Protein AF-A0AAW6TTA4-F1 (afdb_monomer_lite)

Organism: NCBI:txid3041253

Foldseek 3Di:
DPDPDDDDLVRLVVVLVVLVVVLVVLVCCVVVNNPDPPSVVSNVVSVVVNVVSVVVSCVNVVHDPVVVVVVVVVVVVVVVVD

pLDDT: mean 92.18, std 12.63, range [42.88, 98.44]

Structure (mmCIF, N/CA/C/O backbone):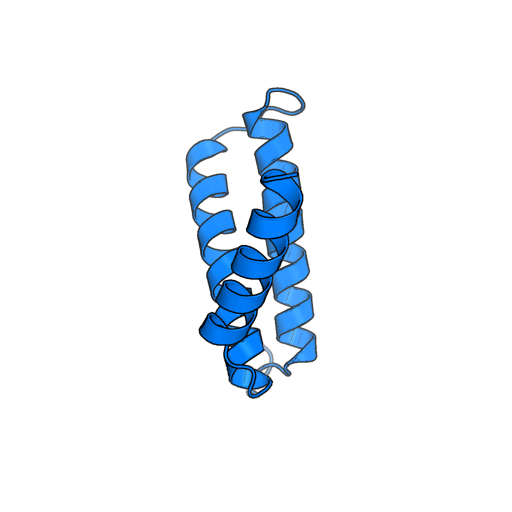
data_AF-A0AAW6TTA4-F1
#
_entry.id   AF-A0AAW6TTA4-F1
#
loop_
_atom_site.group_PDB
_atom_site.id
_atom_site.type_symbol
_atom_site.label_atom_id
_atom_site.label_alt_id
_atom_site.label_comp_id
_atom_site.label_asym_id
_atom_site.label_entity_id
_atom_site.label_seq_id
_atom_site.pdbx_PDB_ins_code
_atom_site.Cartn_x
_atom_site.Cartn_y
_atom_site.Cartn_z
_atom_site.occupancy
_atom_site.B_iso_or_equiv
_atom_site.auth_seq_id
_atom_site.auth_comp_id
_atom_site.auth_asym_id
_atom_site.auth_atom_id
_atom_site.pdbx_PDB_model_num
ATOM 1 N N . MET A 1 1 ? 1.102 2.324 -27.252 1.00 42.88 1 MET A N 1
ATOM 2 C CA . MET A 1 1 ? 1.952 1.429 -26.440 1.00 42.88 1 MET A CA 1
ATOM 3 C C . MET A 1 1 ? 3.187 2.237 -26.083 1.00 42.88 1 MET A C 1
ATOM 5 O O . MET A 1 1 ? 4.101 2.316 -26.892 1.00 42.88 1 MET A O 1
ATOM 9 N N . HIS A 1 2 ? 3.133 3.000 -24.992 1.00 46.88 2 HIS A N 1
ATOM 10 C CA . HIS A 1 2 ? 4.217 3.910 -24.621 1.00 46.88 2 HIS A CA 1
ATOM 11 C C . HIS A 1 2 ? 5.122 3.216 -23.602 1.00 46.88 2 HIS A C 1
ATOM 13 O O . HIS A 1 2 ? 4.628 2.748 -22.584 1.00 46.88 2 HIS A O 1
ATOM 19 N N . HIS A 1 3 ? 6.416 3.195 -23.937 1.00 48.16 3 HIS A N 1
ATOM 20 C CA . HIS A 1 3 ? 7.569 2.691 -23.181 1.00 48.16 3 HIS A CA 1
ATOM 21 C C . HIS A 1 3 ? 7.760 1.166 -23.228 1.00 48.16 3 HIS A C 1
ATOM 23 O O . HIS A 1 3 ? 7.174 0.407 -22.473 1.00 48.16 3 HIS A O 1
ATOM 29 N N . GLY A 1 4 ? 8.611 0.722 -24.161 1.00 57.59 4 GLY A N 1
ATOM 30 C CA . GLY A 1 4 ? 9.065 -0.668 -24.315 1.00 57.59 4 GLY A CA 1
ATOM 31 C C . GLY A 1 4 ? 10.105 -1.102 -23.275 1.00 57.59 4 GLY A C 1
ATOM 32 O O . GLY A 1 4 ? 10.968 -1.915 -23.590 1.00 57.59 4 GLY A O 1
ATOM 33 N N . SER A 1 5 ? 10.048 -0.528 -22.075 1.00 66.56 5 SER A N 1
ATOM 34 C CA . SER A 1 5 ? 10.828 -0.919 -20.904 1.00 66.56 5 SER A CA 1
ATOM 35 C C . SER A 1 5 ? 9.858 -1.289 -19.790 1.00 66.56 5 SER A C 1
ATOM 37 O O . SER A 1 5 ? 8.820 -0.643 -19.641 1.00 66.56 5 SER A O 1
ATOM 39 N N . GLU A 1 6 ? 10.191 -2.322 -19.018 1.00 80.31 6 GLU A N 1
ATOM 40 C CA . GLU A 1 6 ? 9.499 -2.591 -17.758 1.00 80.31 6 GLU A CA 1
ATOM 41 C C . GLU A 1 6 ? 9.543 -1.332 -16.885 1.00 80.31 6 GLU A C 1
ATOM 43 O O . GLU A 1 6 ? 10.555 -0.625 -16.860 1.00 80.31 6 GLU A O 1
ATOM 48 N N . TRP A 1 7 ? 8.430 -1.028 -16.218 1.00 89.75 7 TRP A N 1
ATOM 49 C CA . TRP A 1 7 ? 8.332 0.115 -15.312 1.00 89.75 7 TRP A CA 1
ATOM 50 C C . TRP A 1 7 ? 9.353 -0.026 -14.184 1.00 89.75 7 TRP A C 1
ATOM 52 O O . TRP A 1 7 ? 9.629 -1.141 -13.731 1.00 89.75 7 TRP A O 1
ATOM 62 N N . THR A 1 8 ? 9.921 1.076 -13.700 1.00 95.44 8 THR A N 1
ATOM 63 C CA . THR A 1 8 ? 10.801 1.033 -12.524 1.00 95.44 8 THR A CA 1
ATOM 64 C C . THR A 1 8 ? 10.005 0.715 -11.256 1.00 95.44 8 THR A C 1
ATOM 66 O O . THR A 1 8 ? 8.775 0.774 -11.237 1.00 95.44 8 THR A O 1
ATOM 69 N N . VAL A 1 9 ? 10.695 0.350 -10.172 1.00 96.62 9 VAL A N 1
ATOM 70 C CA . VAL A 1 9 ? 10.039 0.086 -8.878 1.00 96.62 9 VAL A CA 1
ATOM 71 C C . VAL A 1 9 ? 9.361 1.355 -8.346 1.00 96.62 9 VAL A C 1
ATOM 73 O O . VAL A 1 9 ? 8.286 1.292 -7.757 1.00 96.62 9 VAL A O 1
ATOM 76 N N . GLU A 1 10 ? 9.956 2.523 -8.588 1.00 96.88 10 GLU A N 1
ATOM 77 C CA . GLU A 1 10 ? 9.391 3.823 -8.227 1.00 96.88 10 GLU A CA 1
ATOM 78 C C . GLU A 1 10 ? 8.132 4.156 -9.041 1.00 96.88 10 GLU A C 1
ATOM 80 O O . GLU A 1 10 ? 7.185 4.725 -8.496 1.00 96.88 10 GLU A O 1
ATOM 85 N N . GLU A 1 11 ? 8.098 3.788 -10.325 1.00 96.44 11 GLU A N 1
ATOM 86 C CA . GLU A 1 11 ? 6.916 3.953 -11.179 1.00 96.44 11 GLU A CA 1
ATOM 87 C C . GLU A 1 11 ? 5.766 3.036 -10.733 1.00 96.44 11 GLU A C 1
ATOM 89 O O . GLU A 1 11 ? 4.622 3.489 -10.649 1.00 96.44 11 GLU A O 1
ATOM 94 N N . ASP A 1 12 ? 6.062 1.791 -10.349 1.00 95.75 12 ASP A N 1
ATOM 95 C CA . ASP A 1 12 ? 5.082 0.878 -9.742 1.00 95.75 12 ASP A CA 1
ATOM 96 C C . ASP A 1 12 ? 4.547 1.417 -8.409 1.00 95.75 12 ASP A C 1
ATOM 98 O O . ASP A 1 12 ? 3.341 1.402 -8.156 1.00 95.75 12 ASP A O 1
ATOM 102 N N . ALA A 1 13 ? 5.422 1.962 -7.559 1.00 97.56 13 ALA A N 1
ATOM 103 C CA . ALA A 1 13 ? 5.008 2.577 -6.300 1.00 97.56 13 ALA A CA 1
ATOM 104 C C . ALA A 1 13 ? 4.090 3.790 -6.537 1.00 97.56 13 ALA A C 1
ATOM 106 O O . ALA A 1 13 ? 3.127 4.011 -5.795 1.00 97.56 13 ALA A O 1
ATOM 107 N N . LEU A 1 14 ? 4.347 4.564 -7.595 1.00 97.12 14 LEU A N 1
ATOM 108 C CA . LEU A 1 14 ? 3.489 5.675 -7.995 1.00 97.12 14 LEU A CA 1
ATOM 109 C C . LEU A 1 14 ? 2.131 5.195 -8.534 1.00 97.12 14 LEU A C 1
ATOM 111 O O . LEU A 1 14 ? 1.101 5.805 -8.226 1.00 97.12 14 LEU A O 1
ATOM 115 N N . ALA A 1 15 ? 2.103 4.099 -9.297 1.00 95.25 15 ALA A N 1
ATOM 116 C CA . ALA A 1 15 ? 0.860 3.472 -9.743 1.00 95.25 15 ALA A CA 1
ATOM 117 C C . ALA A 1 15 ? 0.015 3.011 -8.548 1.00 95.25 15 ALA A C 1
ATOM 119 O O . ALA A 1 15 ? -1.164 3.364 -8.453 1.00 95.25 15 ALA A O 1
ATOM 120 N N . PHE A 1 16 ? 0.643 2.338 -7.581 1.00 97.69 16 PHE A N 1
ATOM 121 C CA . PHE A 1 16 ? -0.009 1.908 -6.348 1.00 97.69 16 PHE A CA 1
ATOM 122 C C . PHE A 1 16 ? -0.676 3.068 -5.595 1.00 97.69 16 PHE A C 1
ATOM 124 O O . PHE A 1 16 ? -1.825 2.944 -5.168 1.00 97.69 16 PHE A O 1
ATOM 131 N N . LEU A 1 17 ? -0.014 4.225 -5.466 1.00 97.94 17 LEU A N 1
ATOM 132 C CA . LEU A 1 17 ? -0.599 5.389 -4.784 1.00 97.94 17 LEU A CA 1
ATOM 133 C C . LEU A 1 17 ? -1.918 5.853 -5.417 1.00 97.94 17 LEU A C 1
ATOM 135 O O . LEU A 1 17 ? -2.814 6.327 -4.710 1.00 97.94 17 LEU A O 1
ATOM 139 N N . THR A 1 18 ? -2.066 5.693 -6.733 1.00 96.19 18 THR A N 1
ATOM 140 C CA . THR A 1 18 ? -3.320 6.005 -7.428 1.00 96.19 18 THR A CA 1
ATOM 141 C C . THR A 1 18 ? -4.435 5.056 -6.990 1.00 96.19 18 THR A C 1
ATOM 143 O O . THR A 1 18 ? -5.531 5.511 -6.645 1.00 96.19 18 THR A O 1
ATOM 146 N N . ASP A 1 19 ? -4.157 3.755 -6.927 1.00 96.88 19 ASP A N 1
ATOM 147 C CA . ASP A 1 19 ? -5.136 2.747 -6.510 1.00 96.88 19 ASP A CA 1
ATOM 148 C C . ASP A 1 19 ? -5.487 2.853 -5.022 1.00 96.88 19 ASP A C 1
ATOM 150 O O . ASP A 1 19 ? -6.669 2.817 -4.666 1.00 96.88 19 ASP A O 1
ATOM 154 N N . ALA A 1 20 ? -4.503 3.125 -4.162 1.00 98.00 20 ALA A N 1
ATOM 155 C CA . ALA A 1 20 ? -4.724 3.412 -2.746 1.00 98.00 20 ALA A CA 1
ATOM 156 C C . ALA A 1 20 ? -5.624 4.649 -2.547 1.00 98.00 20 ALA A C 1
ATOM 158 O O . ALA A 1 20 ? -6.552 4.647 -1.730 1.00 98.00 20 ALA A O 1
ATOM 159 N N . GLY A 1 21 ? -5.418 5.703 -3.345 1.00 98.00 21 GLY A N 1
ATOM 160 C CA . GLY A 1 21 ? -6.289 6.879 -3.354 1.00 98.00 21 GLY A CA 1
ATOM 161 C C . GLY A 1 21 ? -7.726 6.557 -3.784 1.00 98.00 21 GLY A C 1
ATOM 162 O O . GLY A 1 21 ? -8.691 7.089 -3.215 1.00 98.00 21 GLY A O 1
ATOM 163 N N . LEU A 1 22 ? -7.897 5.653 -4.754 1.00 97.81 22 LEU A N 1
ATOM 164 C CA . LEU A 1 22 ? -9.214 5.182 -5.181 1.00 97.81 22 LEU A CA 1
ATOM 165 C C . LEU A 1 22 ? -9.919 4.384 -4.085 1.00 97.81 22 LEU A C 1
ATOM 167 O O . LEU A 1 22 ? -11.116 4.609 -3.896 1.00 97.81 22 LEU A O 1
ATOM 171 N N . VAL A 1 23 ? -9.206 3.540 -3.329 1.00 98.44 23 VAL A N 1
ATOM 172 C CA . VAL A 1 23 ? -9.759 2.869 -2.139 1.00 98.44 23 VAL A CA 1
ATOM 173 C C . VAL A 1 23 ? -10.332 3.902 -1.172 1.00 98.44 23 VAL A C 1
ATOM 175 O O .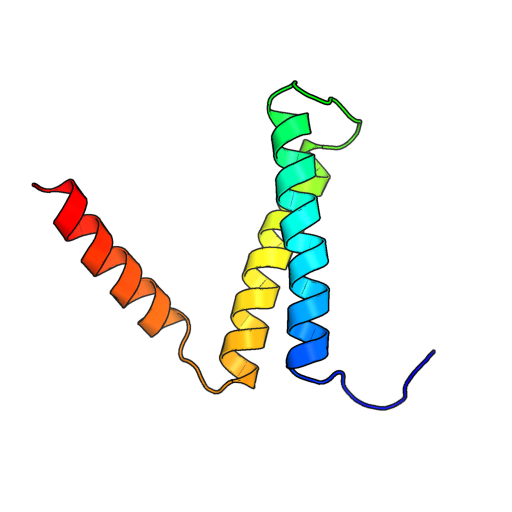 VAL A 1 23 ? -11.500 3.801 -0.805 1.00 98.44 23 VAL A O 1
ATOM 178 N N . GLY A 1 24 ? -9.584 4.958 -0.835 1.00 97.69 24 GLY A N 1
ATOM 179 C CA . GLY A 1 24 ? -10.076 6.022 0.050 1.00 97.69 24 GLY A CA 1
ATOM 180 C C . GLY A 1 24 ? -11.357 6.695 -0.464 1.00 97.69 24 GLY A C 1
ATOM 181 O O . GLY A 1 24 ? -12.334 6.856 0.276 1.00 97.69 24 GLY A O 1
ATOM 182 N N . ARG A 1 25 ? -11.404 7.038 -1.758 1.00 97.38 25 ARG A N 1
ATOM 183 C CA . ARG A 1 25 ? -12.600 7.627 -2.390 1.00 97.38 25 ARG A CA 1
ATOM 184 C C . ARG A 1 25 ? -13.796 6.675 -2.370 1.00 97.38 25 ARG A C 1
ATOM 186 O O . ARG A 1 25 ? -14.919 7.097 -2.092 1.00 97.38 25 ARG A O 1
ATOM 193 N N . LEU A 1 26 ? -13.562 5.408 -2.686 1.00 98.19 26 LEU A N 1
ATOM 194 C CA . LEU A 1 26 ? -14.583 4.368 -2.711 1.00 98.19 26 LEU A CA 1
ATOM 195 C C . LEU A 1 26 ? -15.114 4.066 -1.308 1.00 98.19 26 LEU A C 1
ATOM 197 O O . LEU A 1 26 ? -16.322 3.914 -1.158 1.00 98.19 26 LEU A O 1
ATOM 201 N N . THR A 1 27 ? -14.268 4.100 -0.280 1.00 98.25 27 THR A N 1
ATOM 202 C CA . THR A 1 27 ? -14.680 3.999 1.125 1.00 98.25 27 THR A CA 1
ATOM 203 C C . THR A 1 27 ? -15.610 5.143 1.515 1.00 98.25 27 THR A C 1
ATOM 205 O O . THR A 1 27 ? -16.690 4.892 2.038 1.00 98.25 27 THR A O 1
ATOM 208 N N . MET A 1 28 ? -15.279 6.400 1.195 1.00 98.00 28 MET A N 1
ATOM 209 C CA . MET A 1 28 ? -16.186 7.533 1.464 1.00 98.00 28 MET A CA 1
ATOM 210 C C . MET A 1 28 ? -17.539 7.380 0.767 1.00 98.00 28 MET A C 1
ATOM 212 O O . MET A 1 28 ? -18.576 7.771 1.307 1.00 98.00 28 MET A O 1
ATOM 216 N N . SER A 1 29 ? -17.532 6.807 -0.434 1.00 98.06 29 SER A N 1
ATOM 217 C CA . SER A 1 29 ? -18.759 6.494 -1.148 1.00 98.06 29 SER A CA 1
ATOM 218 C C . SER A 1 29 ? -19.551 5.375 -0.480 1.00 98.06 29 SER A C 1
ATOM 220 O O . SER A 1 29 ? -20.762 5.49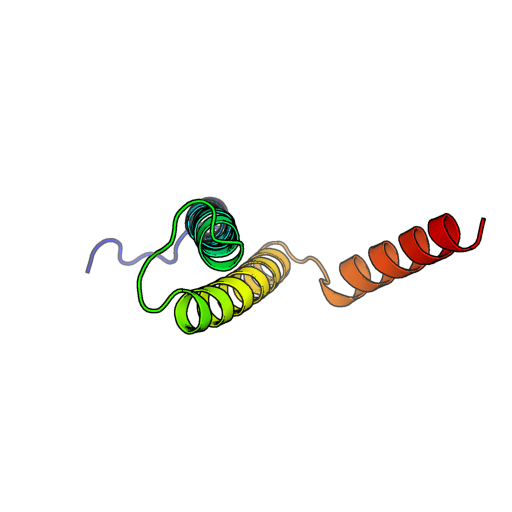1 -0.307 1.00 98.06 29 SER A O 1
ATOM 222 N N . GLN A 1 30 ? -18.863 4.322 -0.042 1.00 97.88 30 GLN A N 1
ATOM 223 C CA . GLN A 1 30 ? -19.463 3.161 0.602 1.00 97.88 30 GLN A CA 1
ATOM 224 C C . GLN A 1 30 ? -20.046 3.511 1.978 1.00 97.88 30 GLN A C 1
ATOM 226 O O . GLN A 1 30 ? -21.066 2.950 2.365 1.00 97.88 30 GLN A O 1
ATOM 231 N N . GLN A 1 31 ? -19.457 4.491 2.662 1.00 98.06 31 GLN A N 1
ATOM 232 C CA . GLN A 1 31 ? -19.935 5.066 3.921 1.00 98.06 31 GLN A CA 1
ATOM 233 C C . GLN A 1 31 ? -21.024 6.141 3.726 1.00 98.06 31 GLN A C 1
ATOM 235 O O . GLN A 1 31 ? -21.430 6.800 4.679 1.00 98.06 31 GLN A O 1
ATOM 240 N N . GLY A 1 32 ? -21.492 6.365 2.493 1.00 95.81 32 GLY A N 1
ATOM 241 C CA . GLY A 1 32 ? -22.594 7.282 2.193 1.00 95.81 32 GLY A CA 1
ATOM 242 C C . GLY A 1 32 ? -22.235 8.771 2.234 1.00 95.81 32 GLY A C 1
ATOM 243 O O . GLY A 1 32 ? -23.114 9.610 2.052 1.00 95.81 32 GLY A O 1
ATOM 244 N N . ARG A 1 33 ? -20.959 9.133 2.432 1.00 95.50 33 ARG A N 1
ATOM 245 C CA . ARG A 1 33 ? -20.534 10.541 2.483 1.00 95.50 33 ARG A CA 1
ATOM 246 C C . ARG A 1 33 ? -20.552 11.190 1.102 1.00 95.50 33 ARG A C 1
ATOM 248 O O . ARG A 1 33 ? -21.056 12.304 0.976 1.00 95.50 33 ARG A O 1
ATOM 255 N N . TRP A 1 34 ? -20.024 10.486 0.097 1.00 93.94 34 TRP A N 1
ATOM 256 C CA . TRP A 1 34 ? -20.029 10.877 -1.322 1.00 93.94 34 TRP A CA 1
ATOM 257 C C . TRP A 1 34 ? -20.455 9.697 -2.212 1.00 93.94 34 TRP A C 1
ATOM 259 O O . TRP A 1 34 ? -19.610 9.047 -2.837 1.00 93.94 34 TRP A O 1
ATOM 269 N N . PRO A 1 35 ? -21.759 9.364 -2.237 1.00 91.38 35 PRO A N 1
ATOM 270 C CA . PRO A 1 35 ? -22.266 8.208 -2.969 1.00 91.38 35 PRO A CA 1
ATOM 271 C C . PRO A 1 35 ? -21.969 8.291 -4.472 1.00 91.38 35 PRO A C 1
ATOM 273 O O . PRO A 1 35 ? -22.056 9.357 -5.076 1.00 91.38 35 PRO A O 1
ATOM 276 N N . LYS A 1 36 ? -21.631 7.149 -5.071 1.00 94.06 36 LYS A N 1
ATOM 277 C CA . LYS A 1 36 ? -21.520 6.948 -6.516 1.00 94.06 36 LYS A CA 1
ATOM 278 C C . LYS A 1 36 ? -22.013 5.547 -6.869 1.00 94.06 36 LYS A C 1
ATOM 280 O O . LYS A 1 36 ? -22.113 4.675 -6.005 1.00 94.06 36 LYS A O 1
ATOM 285 N N . GLU A 1 37 ? -22.302 5.332 -8.143 1.00 94.69 37 GLU A N 1
ATOM 286 C CA . GLU A 1 37 ? -22.693 4.021 -8.655 1.00 94.69 37 GLU A CA 1
ATOM 287 C C . GLU A 1 37 ? -21.524 3.025 -8.622 1.00 94.69 37 GLU A C 1
ATOM 289 O O . GLU A 1 37 ? -20.350 3.404 -8.681 1.00 94.69 37 GLU A O 1
ATOM 294 N N . ASN A 1 38 ? -21.852 1.733 -8.531 1.00 94.94 38 ASN A N 1
ATOM 295 C CA . ASN A 1 38 ? -20.904 0.610 -8.582 1.00 94.94 38 ASN A CA 1
ATOM 296 C C . ASN A 1 38 ? -19.783 0.657 -7.525 1.00 94.94 38 ASN A C 1
ATOM 298 O O . ASN A 1 38 ? -18.745 0.011 -7.674 1.00 94.94 38 ASN A O 1
ATOM 302 N N . THR A 1 39 ? -19.989 1.394 -6.429 1.00 97.31 39 THR A N 1
ATOM 303 C CA . THR A 1 39 ? -18.998 1.548 -5.358 1.00 97.31 39 THR A CA 1
ATOM 304 C C . THR A 1 39 ? -18.554 0.221 -4.762 1.00 97.31 39 THR A C 1
ATOM 306 O O . THR A 1 39 ? -17.362 0.020 -4.575 1.00 97.31 39 THR A O 1
ATOM 309 N N . GLN A 1 40 ? -19.484 -0.688 -4.469 1.00 97.12 40 GLN A N 1
ATOM 310 C CA . GLN A 1 40 ? -19.153 -1.956 -3.812 1.00 97.12 40 GLN A CA 1
ATOM 311 C C . GLN A 1 40 ? -18.235 -2.835 -4.664 1.00 97.12 40 GLN A C 1
ATOM 313 O O . GLN A 1 40 ? -17.255 -3.381 -4.167 1.00 97.12 40 GLN A O 1
ATOM 318 N N . GLU A 1 41 ? -18.539 -2.954 -5.953 1.00 98.06 41 GLU A N 1
ATOM 319 C CA . GLU A 1 41 ? -17.745 -3.749 -6.888 1.00 98.06 41 GLU A CA 1
ATOM 320 C C . GLU A 1 41 ? -16.356 -3.134 -7.099 1.00 98.06 41 GLU A C 1
ATOM 322 O O . GLU A 1 41 ? -15.344 -3.811 -6.925 1.00 98.06 41 GLU A O 1
ATOM 327 N N . GLN A 1 42 ? -16.296 -1.827 -7.372 1.00 97.81 42 GLN A N 1
ATOM 328 C CA . GLN A 1 42 ? -15.028 -1.123 -7.568 1.00 97.81 42 GLN A CA 1
ATOM 329 C C . GLN A 1 42 ? -14.160 -1.122 -6.305 1.00 97.81 42 GLN A C 1
ATOM 331 O O . GLN A 1 42 ? -12.941 -1.228 -6.410 1.00 97.81 42 GLN A O 1
ATOM 336 N N . LEU A 1 43 ? -14.764 -1.011 -5.115 1.00 98.25 43 LEU A N 1
ATOM 337 C CA . LEU A 1 43 ? -14.031 -1.056 -3.850 1.00 98.25 43 LEU A CA 1
ATOM 338 C C . LEU A 1 43 ? -13.375 -2.420 -3.648 1.00 98.25 43 LEU A C 1
ATOM 340 O O . LEU A 1 43 ? -12.190 -2.471 -3.340 1.00 98.25 43 LEU A O 1
ATOM 344 N N . LYS A 1 44 ? -14.106 -3.518 -3.878 1.00 98.25 44 LYS A N 1
ATOM 345 C CA . LYS A 1 44 ? -13.540 -4.874 -3.805 1.00 98.25 44 LYS A CA 1
ATOM 346 C C . LYS A 1 44 ? -12.362 -5.043 -4.758 1.00 98.25 44 LYS A C 1
ATOM 348 O O . LYS A 1 44 ? -11.326 -5.558 -4.354 1.00 98.25 44 LYS A O 1
ATOM 353 N N . HIS A 1 45 ? -12.516 -4.576 -5.995 1.00 97.94 45 HIS A N 1
ATOM 354 C CA . HIS A 1 45 ? -11.459 -4.648 -6.995 1.00 97.94 45 HIS A CA 1
ATOM 355 C C . HIS A 1 45 ? -10.211 -3.864 -6.564 1.00 97.94 45 HIS A C 1
ATOM 357 O O . HIS A 1 45 ? -9.126 -4.434 -6.510 1.00 97.94 45 HIS A O 1
ATOM 363 N N . LYS A 1 46 ? -10.370 -2.599 -6.151 1.00 98.12 46 LYS A N 1
ATOM 364 C CA . LYS A 1 46 ? -9.244 -1.739 -5.749 1.00 98.12 46 LYS A CA 1
ATOM 365 C C . LYS A 1 46 ? -8.577 -2.176 -4.445 1.00 98.12 46 LYS A C 1
ATOM 367 O O . LYS A 1 46 ? -7.374 -1.984 -4.294 1.00 98.12 46 LYS A O 1
ATOM 372 N N . LEU A 1 47 ? -9.318 -2.791 -3.519 1.00 98.44 47 LEU A N 1
ATOM 373 C CA . LEU A 1 47 ? -8.735 -3.441 -2.339 1.00 98.44 47 LEU A CA 1
ATOM 374 C C . LEU A 1 47 ? -7.843 -4.623 -2.743 1.00 98.44 47 LEU A C 1
ATOM 376 O O . LEU A 1 47 ? -6.727 -4.732 -2.245 1.00 98.44 47 LEU A O 1
ATOM 380 N N . GLY A 1 48 ? -8.306 -5.466 -3.671 1.00 98.00 48 GLY A N 1
ATOM 381 C CA . GLY A 1 48 ? -7.511 -6.569 -4.215 1.00 98.00 48 GLY A CA 1
ATOM 382 C C . GLY A 1 48 ? -6.255 -6.090 -4.946 1.00 98.00 48 GLY A C 1
ATOM 383 O O . GLY A 1 48 ? -5.165 -6.577 -4.663 1.00 98.00 48 GLY A O 1
ATOM 384 N N . GLU A 1 49 ? -6.384 -5.091 -5.823 1.00 97.56 49 GLU A N 1
ATOM 385 C CA . GLU A 1 49 ? -5.236 -4.486 -6.517 1.00 97.56 49 GLU A CA 1
ATOM 386 C C . GLU A 1 49 ? -4.251 -3.829 -5.548 1.00 97.56 49 GLU A C 1
ATOM 3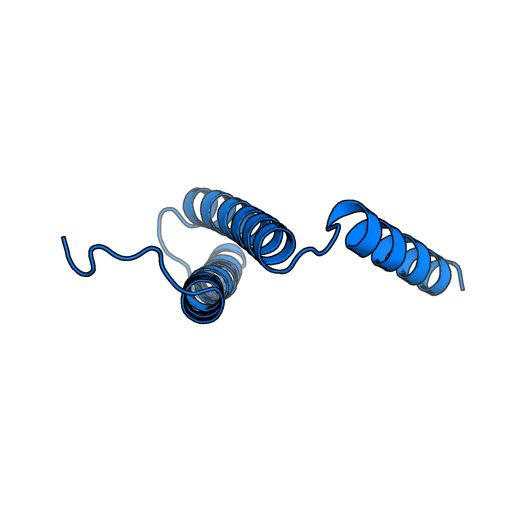88 O O . GLU A 1 49 ? -3.048 -3.923 -5.752 1.00 97.56 49 GLU A O 1
ATOM 393 N N . SER A 1 50 ? -4.730 -3.213 -4.463 1.00 98.25 50 SER A N 1
ATOM 394 C CA . SER A 1 50 ? -3.847 -2.626 -3.448 1.00 98.25 50 SER A CA 1
ATOM 395 C C . SER A 1 50 ? -2.992 -3.685 -2.749 1.00 98.25 50 SER A C 1
ATOM 397 O O . SER A 1 50 ? -1.812 -3.451 -2.509 1.00 98.25 50 SER A O 1
ATOM 399 N N . ILE A 1 51 ? -3.562 -4.856 -2.445 1.00 97.88 51 ILE A N 1
ATOM 400 C CA . ILE A 1 51 ? -2.800 -5.9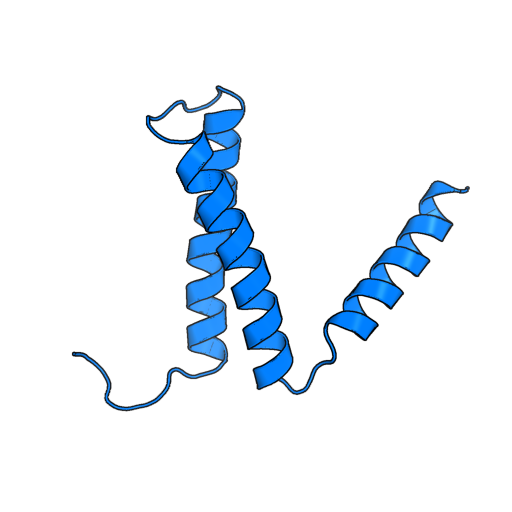83 -1.887 1.00 97.88 51 ILE A CA 1
ATOM 401 C C . ILE A 1 51 ? -1.808 -6.507 -2.927 1.00 97.88 51 ILE A C 1
ATOM 403 O O . ILE A 1 51 ? -0.633 -6.670 -2.614 1.00 97.88 51 ILE A O 1
ATOM 407 N N . TRP A 1 52 ? -2.258 -6.708 -4.169 1.00 97.69 52 TRP A N 1
ATOM 408 C CA . TRP A 1 52 ? -1.401 -7.167 -5.263 1.00 97.69 52 TRP A CA 1
ATOM 409 C C . TRP A 1 52 ? -0.202 -6.237 -5.492 1.00 97.69 52 TRP A C 1
ATOM 411 O O . TRP A 1 52 ? 0.924 -6.718 -5.575 1.00 97.69 52 TRP A O 1
ATOM 421 N N . TRP A 1 53 ? -0.413 -4.918 -5.505 1.00 97.88 53 TRP A N 1
ATOM 422 C CA . TRP A 1 53 ? 0.665 -3.934 -5.615 1.00 97.88 53 TRP A CA 1
ATOM 423 C C . TRP A 1 53 ? 1.695 -4.072 -4.499 1.00 97.88 53 TRP A C 1
ATOM 425 O O . TRP A 1 53 ? 2.892 -4.052 -4.771 1.00 97.88 53 TRP A O 1
ATOM 435 N N . LEU A 1 54 ? 1.251 -4.228 -3.250 1.00 98.06 54 LEU A N 1
ATOM 436 C CA . LEU A 1 54 ? 2.160 -4.411 -2.119 1.00 98.06 54 LEU A CA 1
ATOM 437 C C . LEU A 1 54 ? 2.967 -5.708 -2.251 1.00 98.06 54 LEU A C 1
ATOM 439 O O . LEU A 1 54 ? 4.167 -5.691 -1.987 1.00 98.06 54 LEU A O 1
ATOM 443 N N . THR A 1 55 ? 2.346 -6.797 -2.715 1.00 97.69 55 THR A N 1
ATOM 444 C CA . THR A 1 55 ? 3.038 -8.062 -3.008 1.00 97.69 55 THR A CA 1
ATOM 445 C C . THR A 1 55 ? 4.083 -7.898 -4.112 1.00 97.69 55 THR A C 1
ATOM 447 O O . THR A 1 55 ? 5.229 -8.295 -3.916 1.00 97.69 55 THR A O 1
ATOM 450 N N . VAL A 1 56 ? 3.730 -7.262 -5.234 1.00 96.69 56 VAL A N 1
ATOM 451 C CA . VAL A 1 56 ? 4.657 -7.012 -6.353 1.00 96.69 56 VAL A CA 1
ATOM 452 C C . VAL A 1 56 ? 5.819 -6.125 -5.915 1.00 96.69 56 VAL A C 1
ATOM 454 O O . VAL A 1 56 ? 6.973 -6.435 -6.194 1.00 96.69 56 VAL A O 1
ATOM 457 N N . LEU A 1 57 ? 5.546 -5.036 -5.194 1.00 97.88 57 LEU A N 1
ATOM 458 C CA . LEU A 1 57 ? 6.594 -4.150 -4.690 1.00 97.88 57 LEU A CA 1
ATOM 459 C C . LEU A 1 57 ? 7.544 -4.895 -3.749 1.00 97.88 57 LEU A C 1
ATOM 461 O O . LEU A 1 57 ? 8.758 -4.748 -3.880 1.00 97.88 57 LEU A O 1
ATOM 465 N N . ALA A 1 58 ? 7.016 -5.711 -2.834 1.00 98.19 58 ALA A N 1
ATOM 466 C CA . ALA A 1 58 ? 7.836 -6.514 -1.934 1.00 98.19 58 ALA A CA 1
ATOM 467 C C . ALA A 1 58 ? 8.752 -7.475 -2.708 1.00 98.19 58 ALA A C 1
ATOM 469 O O . ALA A 1 58 ? 9.962 -7.467 -2.479 1.00 98.19 58 ALA A O 1
ATOM 470 N N . GLU A 1 59 ? 8.214 -8.204 -3.691 1.00 97.38 59 GLU A N 1
ATOM 471 C CA . GLU A 1 59 ? 8.995 -9.085 -4.566 1.00 97.38 59 GLU A CA 1
ATOM 472 C C . GLU A 1 59 ? 10.108 -8.314 -5.293 1.00 97.38 59 GLU A C 1
ATOM 474 O O . GLU A 1 59 ? 11.283 -8.677 -5.209 1.00 97.38 59 GLU A O 1
ATOM 479 N N . ARG A 1 60 ? 9.772 -7.186 -5.933 1.00 96.88 60 ARG A N 1
ATOM 480 C CA . ARG A 1 60 ? 10.734 -6.365 -6.687 1.00 96.88 60 ARG A CA 1
ATOM 481 C C . ARG A 1 60 ? 11.813 -5.720 -5.811 1.00 96.88 60 ARG A C 1
ATOM 483 O O . ARG A 1 60 ? 12.888 -5.394 -6.313 1.00 96.88 60 ARG A O 1
ATOM 490 N N . MET A 1 61 ? 11.544 -5.539 -4.519 1.00 97.44 61 MET A N 1
ATOM 491 C CA . MET A 1 61 ? 12.489 -5.000 -3.535 1.00 97.44 61 MET A CA 1
ATOM 492 C C . MET A 1 61 ? 13.209 -6.088 -2.721 1.00 97.44 61 MET A C 1
ATOM 494 O O . MET A 1 61 ? 13.998 -5.747 -1.841 1.00 97.44 61 MET A O 1
ATOM 498 N N . ASN A 1 62 ? 13.001 -7.375 -3.031 1.00 98.06 62 ASN A N 1
ATOM 499 C CA . ASN A 1 62 ? 13.532 -8.527 -2.285 1.00 98.06 62 ASN A CA 1
ATOM 500 C C . ASN A 1 62 ? 13.133 -8.526 -0.796 1.00 98.06 62 ASN A C 1
ATOM 502 O O . ASN A 1 62 ? 13.955 -8.788 0.084 1.00 98.06 62 ASN A O 1
ATOM 506 N N . ILE A 1 63 ? 11.873 -8.203 -0.515 1.00 98.31 63 ILE A N 1
ATOM 507 C CA . ILE A 1 63 ? 11.276 -8.223 0.821 1.00 98.31 63 ILE A CA 1
ATOM 508 C C . ILE A 1 63 ? 10.305 -9.402 0.899 1.00 98.31 63 ILE A C 1
ATOM 510 O O . ILE A 1 63 ? 9.419 -9.535 0.058 1.00 98.31 63 ILE A O 1
ATOM 514 N N . ASP A 1 64 ? 10.440 -10.228 1.936 1.00 97.81 64 ASP A N 1
ATOM 515 C CA . ASP A 1 64 ? 9.462 -11.269 2.251 1.00 97.81 64 ASP A CA 1
ATOM 516 C C . ASP A 1 64 ? 8.209 -10.625 2.866 1.00 97.81 64 ASP A C 1
ATOM 518 O O . ASP A 1 64 ? 8.230 -10.116 3.994 1.00 97.81 64 ASP A O 1
ATOM 522 N N . ILE A 1 65 ? 7.123 -10.586 2.091 1.00 97.31 65 ILE A N 1
ATOM 523 C CA . ILE A 1 65 ? 5.876 -9.955 2.524 1.00 97.31 65 ILE A CA 1
ATOM 524 C C . ILE A 1 65 ? 5.139 -10.768 3.590 1.00 97.31 65 ILE A C 1
ATOM 526 O O . ILE A 1 65 ? 4.439 -10.174 4.415 1.00 97.31 65 ILE A O 1
ATOM 530 N N . ASP A 1 66 ? 5.319 -12.088 3.619 1.00 96.62 66 ASP A N 1
ATOM 531 C CA . ASP A 1 66 ? 4.703 -12.952 4.621 1.00 96.62 66 ASP A CA 1
ATOM 532 C C . ASP A 1 66 ? 5.387 -12.718 5.970 1.00 96.62 66 ASP A C 1
ATOM 534 O O . ASP A 1 66 ? 4.714 -12.407 6.955 1.00 96.62 66 ASP A O 1
ATOM 538 N N . GLU A 1 67 ? 6.726 -12.717 5.996 1.00 97.75 67 GLU A N 1
ATOM 539 C CA . GLU A 1 67 ? 7.503 -12.398 7.200 1.00 97.75 67 GLU A CA 1
ATOM 540 C C . GLU A 1 67 ? 7.204 -10.971 7.699 1.00 97.75 67 GLU A C 1
ATOM 542 O O . GLU A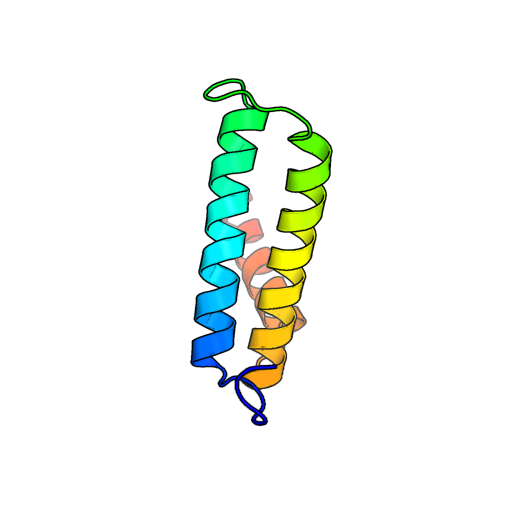 1 67 ? 7.028 -10.739 8.901 1.00 97.75 67 GLU A O 1
ATOM 547 N N . ALA A 1 68 ? 7.128 -9.990 6.790 1.00 96.94 68 ALA A N 1
ATOM 548 C CA . ALA A 1 68 ? 6.809 -8.607 7.143 1.00 96.94 68 ALA A CA 1
ATOM 549 C C . ALA A 1 68 ? 5.405 -8.479 7.759 1.00 96.94 68 ALA A C 1
ATOM 551 O O . ALA A 1 68 ? 5.225 -7.767 8.755 1.00 96.94 68 ALA A O 1
ATOM 552 N N . THR A 1 69 ? 4.424 -9.189 7.196 1.00 95.88 69 THR A N 1
ATOM 553 C CA . THR A 1 69 ? 3.034 -9.177 7.667 1.00 95.88 69 THR A CA 1
ATOM 554 C C . THR A 1 69 ? 2.896 -9.903 9.005 1.00 95.88 69 THR A C 1
ATOM 556 O O . THR A 1 69 ? 2.305 -9.353 9.934 1.00 95.88 69 THR A O 1
ATOM 559 N N . GLU A 1 70 ? 3.493 -11.087 9.159 1.00 96.06 70 GLU A N 1
ATOM 560 C CA . GLU A 1 70 ? 3.472 -11.861 10.407 1.00 96.06 70 GLU A CA 1
ATOM 561 C C . GLU A 1 70 ? 4.097 -11.076 11.567 1.00 96.06 70 GLU A C 1
ATOM 563 O O . GLU A 1 70 ? 3.506 -10.971 12.649 1.00 96.06 70 GLU A O 1
ATOM 568 N N . LYS A 1 71 ? 5.260 -10.446 11.341 1.00 95.75 71 LYS A N 1
ATOM 569 C CA . LYS A 1 71 ? 5.911 -9.589 12.345 1.00 95.75 71 LYS A CA 1
ATOM 570 C C . LYS A 1 71 ? 5.026 -8.415 12.755 1.00 95.75 71 LYS A C 1
ATOM 572 O O . LYS A 1 71 ? 4.979 -8.073 13.941 1.00 95.75 71 LYS A O 1
ATOM 577 N N . PHE A 1 72 ? 4.340 -7.784 11.802 1.00 94.62 72 PHE A N 1
ATOM 578 C CA . PHE A 1 72 ? 3.428 -6.679 12.089 1.00 94.62 72 PHE A CA 1
ATOM 579 C C . PHE A 1 72 ? 2.220 -7.131 12.919 1.00 94.62 72 PHE A C 1
ATOM 581 O O . PHE A 1 72 ? 1.899 -6.486 13.922 1.00 94.62 72 PHE A O 1
ATOM 588 N N . LEU A 1 73 ? 1.582 -8.243 12.541 1.00 94.38 73 LEU A N 1
ATOM 589 C CA . LEU A 1 73 ? 0.421 -8.790 13.246 1.00 94.38 73 LEU A CA 1
ATOM 590 C C . LEU A 1 73 ? 0.793 -9.232 14.662 1.00 94.38 73 LEU A C 1
ATOM 592 O O . LEU A 1 73 ? 0.193 -8.742 15.612 1.00 94.38 73 LEU A O 1
ATOM 596 N N . THR A 1 74 ? 1.868 -10.008 14.821 1.00 93.81 74 THR A N 1
ATOM 597 C CA . THR A 1 74 ? 2.356 -10.467 16.135 1.00 93.81 74 THR A CA 1
ATOM 598 C C . THR A 1 74 ? 2.667 -9.298 17.073 1.00 93.81 74 THR A C 1
ATOM 600 O O . THR A 1 74 ? 2.425 -9.357 18.279 1.00 93.81 74 THR A O 1
ATOM 603 N N . LYS A 1 75 ? 3.248 -8.212 16.545 1.00 91.56 75 LYS A N 1
ATOM 604 C CA . LYS A 1 75 ? 3.507 -7.000 17.332 1.00 91.56 75 LYS A CA 1
ATOM 605 C C . LYS A 1 75 ? 2.207 -6.297 17.722 1.00 91.56 75 LYS A C 1
ATOM 607 O O . LYS A 1 75 ? 2.115 -5.796 18.835 1.00 91.56 75 LYS A O 1
ATOM 612 N N . THR A 1 76 ? 1.246 -6.226 16.807 1.00 88.69 76 THR A N 1
ATOM 613 C CA . THR A 1 76 ? -0.043 -5.558 17.027 1.00 88.69 76 THR A CA 1
ATOM 614 C C . THR A 1 76 ? -0.915 -6.320 18.021 1.00 88.69 76 THR A C 1
ATOM 616 O O . THR A 1 76 ? -1.482 -5.695 18.906 1.00 88.69 76 THR A O 1
ATOM 619 N N . GLU A 1 77 ? -0.973 -7.649 17.935 1.00 87.31 77 GLU A N 1
ATOM 620 C CA . GLU A 1 77 ? -1.709 -8.506 18.876 1.00 87.31 77 GLU A CA 1
ATOM 621 C C . GLU A 1 77 ? -1.245 -8.276 20.318 1.00 87.31 77 GLU A C 1
ATOM 623 O O . GLU A 1 77 ? -2.060 -7.991 21.190 1.00 87.31 77 GLU A O 1
ATOM 628 N N . LYS A 1 78 ? 0.074 -8.227 20.544 1.00 85.88 78 LYS A N 1
ATOM 629 C CA . LYS A 1 78 ? 0.657 -7.907 21.860 1.00 85.88 78 LYS A CA 1
ATOM 630 C C . LYS A 1 78 ? 0.271 -6.529 22.404 1.00 85.88 78 LYS A C 1
ATOM 632 O O . LYS A 1 78 ? 0.372 -6.324 23.601 1.00 85.88 78 LYS A O 1
ATOM 637 N N . LEU A 1 79 ? -0.113 -5.581 21.546 1.00 80.44 79 LEU A N 1
ATOM 638 C CA . LEU A 1 79 ? -0.551 -4.241 21.960 1.00 80.44 79 LEU A CA 1
ATOM 639 C C . LEU A 1 79 ? -2.052 -4.168 22.266 1.00 80.44 79 LEU A C 1
ATOM 641 O O . LEU A 1 79 ? -2.493 -3.165 22.815 1.00 80.44 79 LEU A O 1
ATOM 645 N N . ILE A 1 80 ? -2.836 -5.166 21.849 1.00 79.06 80 ILE A N 1
ATOM 646 C CA . ILE A 1 80 ? -4.292 -5.221 22.057 1.00 79.06 80 ILE A CA 1
ATOM 647 C C . ILE A 1 80 ? -4.639 -6.100 23.273 1.00 79.06 80 ILE A C 1
ATOM 649 O O . ILE A 1 80 ? -5.726 -5.969 23.831 1.00 79.06 80 ILE A O 1
ATOM 653 N N . GLU A 1 81 ? -3.729 -6.984 23.689 1.00 69.12 81 GLU A N 1
ATOM 654 C CA . GLU A 1 81 ? -3.882 -7.850 24.868 1.00 69.12 81 GLU A CA 1
ATOM 655 C C . GLU A 1 81 ? -3.543 -7.166 26.214 1.00 69.12 81 GLU A C 1
ATOM 657 O O . GLU A 1 81 ? -3.816 -7.757 27.261 1.00 69.12 81 GLU A O 1
ATOM 662 N N . ASP A 1 82 ? -3.025 -5.930 26.189 1.00 46.69 82 ASP A N 1
ATOM 663 C CA . ASP A 1 82 ? -2.762 -5.056 27.353 1.00 46.69 82 ASP A CA 1
ATOM 664 C C . ASP A 1 82 ? -3.848 -3.970 27.524 1.00 46.69 82 ASP A C 1
ATOM 666 O O . ASP A 1 82 ? -4.187 -3.638 28.688 1.00 46.69 82 ASP A O 1
#

Sequence (82 aa):
MHHGSEWTVEEDALAFLTDAGLVGRLTMSQQGRWPKENTQEQLKHKLGESIWWLTVLAERMNIDIDEATEKFLTKTEKLIED

Secondary structure (DSSP, 8-state):
---SSPPPHHHHHHHHHHHHHHHHHHHHHHTTSS--TTHHHHHHHHHHHHHHHHHHHHHHTT--HHHHHHHHHHHHHHHH--

Radius of gyration: 16.3 Å; chains: 1; bounding box: 36×24×54 Å